Protein AF-A0AAW2M246-F1 (afdb_monomer_lite)

Foldseek 3Di:
DDDDPPDDDDDDDDPDPDDDPNVVVDDPVRVLVVPVVHDPDDDDQPVSVLVCVVVVSDAQAPAQEAEAEQVVVRPPPPCLVSVLVVLVRHDPNHYYYYYHPDDDPSNVVVVVSNHD

Organism: Sesamum radiatum (NCBI:txid300843)

Structure (mmCIF, N/CA/C/O backbone):
data_AF-A0AAW2M246-F1
#
_entry.id   AF-A0AAW2M246-F1
#
loop_
_atom_site.group_PDB
_atom_site.id
_atom_site.type_symbol
_atom_site.label_atom_id
_atom_site.label_alt_id
_atom_site.label_comp_id
_atom_site.label_asym_id
_atom_site.label_entity_id
_atom_site.label_seq_id
_atom_site.pdbx_PDB_ins_code
_atom_site.Cartn_x
_atom_site.Cartn_y
_atom_site.Cartn_z
_atom_site.occupancy
_atom_site.B_iso_or_equiv
_atom_site.auth_seq_id
_atom_site.auth_comp_id
_atom_site.auth_asym_id
_atom_site.auth_atom_id
_atom_site.pdbx_PDB_model_num
ATOM 1 N N . MET A 1 1 ? -19.810 -31.922 -0.585 1.00 32.28 1 MET A N 1
ATOM 2 C CA . MET A 1 1 ? -19.178 -31.867 -1.917 1.00 32.28 1 MET A CA 1
ATOM 3 C C . MET A 1 1 ? -19.811 -30.711 -2.677 1.00 32.28 1 MET A C 1
ATOM 5 O O . MET A 1 1 ? -20.956 -30.830 -3.073 1.00 32.28 1 MET A O 1
ATOM 9 N N . GLY A 1 2 ? -19.087 -29.587 -2.730 1.00 38.62 2 GLY A N 1
ATOM 10 C CA . GLY A 1 2 ? -19.216 -28.467 -3.673 1.00 38.62 2 GLY A CA 1
ATOM 11 C C . GLY A 1 2 ? -20.548 -27.730 -3.812 1.00 38.62 2 GLY A C 1
ATOM 12 O O . GLY A 1 2 ? -21.362 -28.144 -4.619 1.00 38.62 2 GLY A O 1
ATOM 13 N N . LEU A 1 3 ? -20.662 -26.563 -3.169 1.00 28.89 3 LEU A N 1
ATOM 14 C CA . LEU A 1 3 ? -21.234 -25.345 -3.763 1.00 28.89 3 LEU A CA 1
ATOM 15 C C . LEU A 1 3 ? -20.513 -24.147 -3.117 1.00 28.89 3 LEU A C 1
ATOM 17 O O . LEU A 1 3 ? -20.828 -23.754 -1.997 1.00 28.89 3 LEU A O 1
ATOM 21 N N . PHE A 1 4 ? -19.486 -23.619 -3.789 1.00 27.16 4 PHE A N 1
ATOM 22 C CA . PHE A 1 4 ? -18.894 -22.330 -3.430 1.00 27.16 4 PHE A CA 1
ATOM 23 C C . PHE A 1 4 ? -19.887 -21.242 -3.838 1.00 27.16 4 PHE A C 1
ATOM 25 O O . PHE A 1 4 ? -20.185 -21.076 -5.020 1.00 27.16 4 PHE A O 1
ATOM 32 N N . SER A 1 5 ? -20.431 -20.549 -2.840 1.00 25.09 5 SER A N 1
ATOM 33 C CA . SER A 1 5 ? -21.224 -19.340 -3.028 1.00 25.09 5 SER A CA 1
ATOM 34 C C . SER A 1 5 ? -20.327 -18.276 -3.655 1.00 25.09 5 SER A C 1
ATOM 36 O O . SER A 1 5 ? -19.340 -17.861 -3.047 1.00 25.09 5 SER A O 1
ATOM 38 N N . LEU A 1 6 ? -20.645 -17.864 -4.882 1.00 28.34 6 LEU A N 1
ATOM 39 C CA . LEU A 1 6 ? -20.097 -16.655 -5.478 1.00 28.34 6 LEU A CA 1
ATOM 40 C C . LEU A 1 6 ? -20.670 -15.487 -4.665 1.00 28.34 6 LEU A C 1
ATOM 42 O O . LEU A 1 6 ? -21.818 -15.089 -4.860 1.00 28.34 6 LEU A O 1
ATOM 46 N N . GLY A 1 7 ? -19.910 -15.018 -3.678 1.00 24.44 7 GLY A N 1
ATOM 47 C CA . GLY A 1 7 ? -20.279 -13.870 -2.862 1.00 24.44 7 GLY A CA 1
ATOM 48 C C . GLY A 1 7 ? -20.315 -12.617 -3.728 1.00 24.44 7 GLY A C 1
ATOM 49 O O . GLY A 1 7 ? -19.287 -11.992 -3.957 1.00 24.44 7 GLY A O 1
ATOM 50 N N . TYR A 1 8 ? -21.498 -12.263 -4.221 1.00 24.05 8 TYR A N 1
ATOM 51 C CA . TYR A 1 8 ? -21.801 -10.898 -4.629 1.00 24.05 8 TYR A CA 1
ATOM 52 C C . TYR A 1 8 ? -21.761 -10.031 -3.367 1.00 24.05 8 TYR A C 1
ATOM 54 O O . TYR A 1 8 ? -22.596 -10.197 -2.479 1.00 24.05 8 TYR A O 1
ATOM 62 N N . VAL A 1 9 ? -20.785 -9.129 -3.272 1.00 26.72 9 VAL A N 1
ATOM 63 C CA . VAL A 1 9 ? -20.829 -8.026 -2.308 1.00 26.72 9 VAL A CA 1
ATOM 64 C C . VAL A 1 9 ? -21.524 -6.864 -3.007 1.00 26.72 9 VAL A C 1
ATOM 66 O O . VAL A 1 9 ? -20.993 -6.266 -3.939 1.00 26.72 9 VAL A O 1
ATOM 69 N N . GLU A 1 10 ? -22.754 -6.598 -2.587 1.00 24.27 10 GLU A N 1
ATOM 70 C CA . GLU A 1 10 ? -23.509 -5.398 -2.926 1.00 24.27 10 GLU A CA 1
ATOM 71 C C . GLU A 1 10 ? -22.989 -4.252 -2.047 1.00 24.27 10 GLU A C 1
ATOM 73 O O . GLU A 1 10 ? -23.239 -4.230 -0.844 1.00 24.27 10 GLU A O 1
ATOM 78 N N . THR A 1 11 ? -22.223 -3.316 -2.611 1.00 28.77 11 THR A N 1
ATOM 79 C CA . THR A 1 11 ? -21.737 -2.137 -1.877 1.00 28.77 11 THR A CA 1
ATOM 80 C C . THR A 1 11 ? -22.630 -0.931 -2.149 1.00 28.77 11 THR A C 1
ATOM 82 O O . THR A 1 11 ? -22.586 -0.298 -3.205 1.00 28.77 11 THR A O 1
ATOM 85 N N . GLN A 1 12 ? -23.471 -0.610 -1.163 1.00 25.45 12 GLN A N 1
ATOM 86 C CA . GLN A 1 12 ? -24.141 0.682 -1.056 1.00 25.45 12 GLN A CA 1
ATOM 87 C C . GLN A 1 12 ? -23.116 1.764 -0.677 1.00 25.45 12 GLN A C 1
ATOM 89 O O . GLN A 1 12 ? -22.288 1.548 0.197 1.00 25.45 12 GLN A O 1
ATOM 94 N N . LYS A 1 13 ? -23.230 2.929 -1.336 1.00 26.06 13 LYS A N 1
ATOM 95 C CA . LYS A 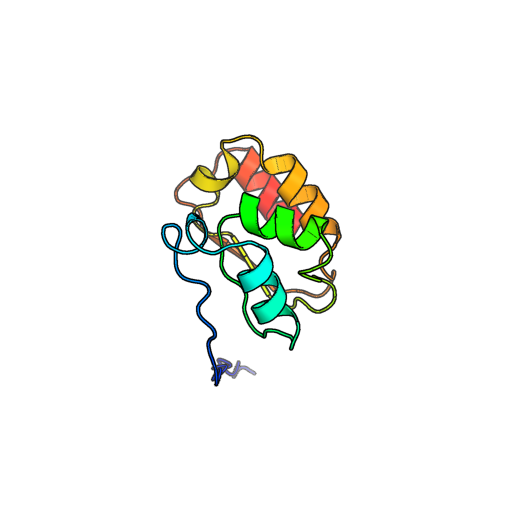1 13 ? -22.364 4.126 -1.265 1.00 26.06 13 LYS A CA 1
ATOM 96 C C . LYS A 1 13 ? -20.914 3.925 -1.724 1.00 26.06 13 LYS A C 1
ATOM 98 O O . LYS A 1 13 ? -19.971 3.830 -0.954 1.00 26.06 13 LYS A O 1
ATOM 103 N N . ILE A 1 14 ? -20.758 3.968 -3.044 1.00 34.06 14 ILE A N 1
ATOM 104 C CA . ILE A 1 14 ? -19.472 4.139 -3.718 1.00 34.06 14 ILE A CA 1
ATOM 105 C C . ILE A 1 14 ? -19.139 5.638 -3.723 1.00 34.06 14 ILE A C 1
ATOM 107 O O . ILE A 1 14 ? -19.624 6.372 -4.586 1.00 34.06 14 ILE A O 1
ATOM 111 N N . ASP A 1 15 ? -18.321 6.108 -2.781 1.00 32.25 15 ASP A N 1
ATOM 112 C CA . ASP A 1 15 ? -17.719 7.440 -2.887 1.00 32.25 15 ASP A CA 1
ATOM 113 C C . ASP A 1 15 ? -16.534 7.363 -3.867 1.00 32.25 15 ASP A C 1
ATOM 115 O O . ASP A 1 15 ? -15.402 7.029 -3.525 1.00 32.25 15 ASP A O 1
ATOM 119 N N . PHE A 1 16 ? -16.831 7.617 -5.146 1.00 36.75 16 PHE A N 1
ATOM 120 C CA . PHE A 1 16 ? -15.854 7.691 -6.233 1.00 36.75 16 PHE A CA 1
ATOM 121 C C . PHE A 1 16 ? -14.808 8.786 -5.956 1.00 36.75 16 PHE A C 1
ATOM 123 O O . PHE A 1 16 ? -15.044 9.964 -6.229 1.00 36.75 16 PHE A O 1
ATOM 130 N N . LEU A 1 17 ? -13.594 8.412 -5.549 1.00 33.53 17 LEU A N 1
ATOM 131 C CA . LEU A 1 17 ? -12.410 9.221 -5.852 1.00 33.53 17 LEU A CA 1
ATOM 132 C C . LEU A 1 17 ? -11.933 8.830 -7.258 1.00 33.53 17 LEU A C 1
ATOM 134 O O . LEU A 1 17 ? -11.131 7.932 -7.469 1.00 33.53 17 LEU A O 1
ATOM 138 N N . SER A 1 18 ? -12.584 9.483 -8.221 1.00 36.22 18 SER A N 1
ATOM 139 C CA . SER A 1 18 ? -12.495 9.323 -9.673 1.00 36.22 18 SER A CA 1
ATOM 140 C C . SER A 1 18 ? -11.083 9.087 -10.238 1.00 36.22 18 SER A C 1
ATOM 142 O O . SER A 1 18 ? -10.127 9.785 -9.888 1.00 36.22 18 SER A O 1
ATOM 144 N N . SER A 1 19 ? -11.054 8.159 -11.204 1.00 31.80 19 SER A N 1
ATOM 145 C CA . SER A 1 19 ? -10.052 7.898 -12.247 1.00 31.80 19 SER A CA 1
ATOM 146 C C . SER A 1 19 ? -9.067 9.042 -12.517 1.00 31.80 19 SER A C 1
ATOM 148 O O . SER A 1 19 ? -9.486 10.186 -12.727 1.00 31.80 19 SER A O 1
ATOM 150 N N . ASP A 1 20 ? -7.781 8.672 -12.530 1.00 45.25 20 ASP A N 1
ATOM 151 C CA . ASP A 1 20 ? -6.503 9.348 -12.842 1.00 45.25 20 ASP A CA 1
ATOM 152 C C . ASP A 1 20 ? -6.445 10.854 -13.169 1.00 45.25 20 ASP A C 1
ATOM 154 O O . ASP A 1 20 ? -5.506 11.534 -12.762 1.00 45.25 20 ASP A O 1
ATOM 158 N N . LEU A 1 21 ? -7.433 11.433 -13.847 1.00 36.25 21 LEU A N 1
ATOM 159 C CA . LEU A 1 21 ? -7.489 12.857 -14.195 1.00 36.25 21 LEU A CA 1
ATOM 160 C C . LEU A 1 21 ? -8.167 13.747 -13.143 1.00 36.25 21 LEU A C 1
ATOM 162 O O . LEU A 1 21 ? -7.947 14.961 -13.134 1.00 36.25 21 LEU A O 1
ATOM 166 N N . THR A 1 22 ? -8.987 13.186 -12.248 1.00 43.97 22 THR A N 1
ATOM 167 C CA . THR A 1 22 ? -9.742 13.993 -11.266 1.00 43.97 22 THR A CA 1
ATOM 168 C C . THR A 1 22 ? -9.021 14.085 -9.921 1.00 43.97 22 THR A C 1
ATOM 170 O O . THR A 1 22 ? -8.985 15.163 -9.332 1.00 43.97 22 THR A O 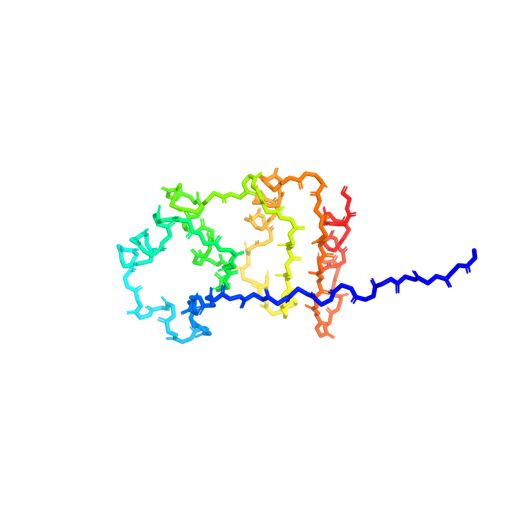1
ATOM 173 N N . ALA A 1 23 ? -8.361 13.012 -9.468 1.00 51.03 23 ALA A N 1
ATOM 174 C CA . ALA A 1 23 ? -7.601 13.002 -8.214 1.00 51.03 23 ALA A CA 1
ATOM 175 C C . ALA A 1 23 ? -6.463 14.047 -8.181 1.00 51.03 23 ALA A C 1
ATOM 177 O O . ALA A 1 23 ? -6.240 14.660 -7.138 1.00 51.03 23 ALA A O 1
ATOM 178 N N . PHE A 1 24 ? -5.812 14.333 -9.319 1.00 51.72 24 PHE A N 1
ATOM 179 C CA . PHE A 1 24 ? -4.809 15.407 -9.438 1.00 51.72 24 PHE A CA 1
ATOM 180 C C . PHE A 1 24 ? -5.394 16.826 -9.312 1.00 51.72 24 PHE A C 1
ATOM 182 O O . PHE A 1 24 ? -4.664 17.766 -9.005 1.00 51.72 24 PHE A O 1
ATOM 189 N N . ARG A 1 25 ? -6.701 17.008 -9.548 1.00 62.88 25 ARG A N 1
ATOM 190 C CA . ARG A 1 25 ? -7.384 18.315 -9.479 1.00 62.88 25 ARG A CA 1
ATOM 191 C C . ARG A 1 25 ? -8.081 18.569 -8.142 1.00 62.88 25 ARG A C 1
ATOM 193 O O . ARG A 1 25 ? -8.554 19.681 -7.914 1.00 62.88 25 ARG A O 1
ATOM 200 N N . ILE A 1 26 ? -8.158 17.563 -7.274 1.00 77.56 26 ILE A N 1
ATOM 201 C CA . ILE A 1 26 ? -8.775 17.664 -5.951 1.00 77.56 26 ILE A CA 1
ATOM 202 C C . ILE A 1 26 ? -7.678 17.933 -4.914 1.00 77.56 26 ILE A C 1
ATOM 204 O O . ILE A 1 26 ? -6.660 17.244 -4.871 1.00 77.56 26 ILE A O 1
ATOM 208 N N . SER A 1 27 ? -7.886 18.931 -4.052 1.00 83.06 27 SER A N 1
ATOM 209 C CA . SER A 1 27 ? -6.920 19.276 -3.002 1.00 83.06 27 SER A CA 1
ATOM 210 C C . SER A 1 27 ? -6.725 18.134 -1.990 1.00 83.06 27 SER A C 1
ATOM 212 O O . SER A 1 27 ? -7.641 17.340 -1.768 1.00 83.06 27 SER A O 1
ATOM 214 N N . TYR A 1 28 ? -5.554 18.062 -1.337 1.00 82.44 28 TYR A N 1
ATOM 215 C CA . TYR A 1 28 ? -5.335 17.125 -0.217 1.00 82.44 28 TYR A CA 1
ATOM 216 C C . TYR A 1 28 ? -6.392 17.310 0.873 1.00 82.44 28 TYR A C 1
ATOM 218 O O . TYR A 1 28 ? -7.052 16.341 1.218 1.00 82.44 28 TYR A O 1
ATOM 226 N N . ALA A 1 29 ? -6.667 18.546 1.295 1.00 84.81 29 ALA A N 1
ATOM 227 C CA . ALA A 1 29 ? -7.658 18.832 2.334 1.00 84.81 29 ALA A CA 1
ATOM 228 C C . ALA A 1 29 ? -9.060 18.274 2.016 1.00 84.81 29 ALA A C 1
ATOM 230 O O . ALA A 1 29 ? -9.757 17.773 2.899 1.00 84.81 29 ALA A O 1
ATOM 231 N N . THR A 1 30 ? -9.477 18.325 0.747 1.00 84.69 30 THR A N 1
ATOM 232 C CA . THR A 1 30 ? -10.761 17.755 0.312 1.00 84.69 30 THR A CA 1
ATOM 233 C C . THR A 1 30 ? -10.758 16.230 0.410 1.00 84.69 30 THR A C 1
ATOM 235 O O . THR A 1 30 ? -11.740 15.653 0.865 1.00 84.69 30 THR A O 1
ATOM 238 N N . GLN A 1 31 ? -9.661 15.579 0.017 1.00 81.50 31 GLN A N 1
ATOM 239 C CA . GLN A 1 31 ? -9.536 14.121 0.109 1.00 81.50 31 GLN A CA 1
ATOM 240 C C . GLN A 1 31 ? -9.463 13.658 1.566 1.00 81.50 31 GLN A C 1
ATOM 242 O O . GLN A 1 31 ? -10.150 12.718 1.938 1.00 81.50 31 GLN A O 1
ATOM 247 N N . GLU A 1 32 ? -8.711 14.356 2.415 1.00 84.75 32 GLU A N 1
ATOM 248 C CA . GLU A 1 32 ? -8.633 14.072 3.853 1.00 84.75 32 GLU A CA 1
ATOM 249 C C . GLU A 1 32 ? -9.997 14.187 4.533 1.00 84.75 32 GLU A C 1
ATOM 251 O O . GLU A 1 32 ? -10.386 13.313 5.304 1.00 84.75 32 GLU A O 1
ATOM 256 N N . SER A 1 33 ? -10.760 15.228 4.191 1.00 83.94 33 SER A N 1
ATOM 257 C CA . SER A 1 33 ? -12.121 15.411 4.704 1.00 83.94 33 SER A CA 1
ATOM 258 C C . SER A 1 33 ? -13.059 14.282 4.264 1.00 83.94 33 SER A C 1
ATOM 260 O O . SER A 1 33 ? -13.909 13.864 5.045 1.00 83.94 33 SER A O 1
ATOM 262 N N . ALA A 1 34 ? -12.891 13.769 3.040 1.00 82.25 34 ALA A N 1
ATOM 263 C CA . ALA A 1 34 ? -13.665 12.641 2.522 1.00 82.25 34 ALA A CA 1
ATOM 264 C C . ALA A 1 34 ? -13.274 11.298 3.166 1.00 82.25 34 ALA A C 1
ATOM 266 O O . ALA A 1 34 ? -14.126 10.434 3.324 1.00 82.25 34 ALA A O 1
ATOM 267 N N . LEU A 1 35 ? -12.011 11.136 3.577 1.00 82.19 35 LEU A N 1
ATOM 268 C CA . LEU A 1 35 ? -11.526 9.941 4.279 1.00 82.19 35 LEU A CA 1
ATOM 269 C C . LEU A 1 35 ? -11.861 9.945 5.778 1.00 82.19 35 LEU A C 1
ATOM 271 O O . LEU A 1 35 ? -11.967 8.882 6.385 1.00 82.19 35 LEU A O 1
ATOM 275 N N . SER A 1 36 ? -12.042 11.124 6.385 1.00 81.75 36 SER A N 1
ATOM 276 C CA . SER A 1 36 ? -12.309 11.279 7.821 1.00 81.75 36 SER A CA 1
ATOM 277 C C . SER A 1 36 ? -13.482 10.457 8.382 1.00 81.75 36 SER A C 1
ATOM 279 O O . SER A 1 36 ? -13.329 9.973 9.505 1.00 81.75 36 SER A O 1
ATOM 281 N N . PRO A 1 37 ? -14.645 10.311 7.712 1.00 84.69 37 PRO A N 1
ATOM 282 C CA . PRO A 1 37 ? -15.729 9.466 8.220 1.00 84.69 37 PRO A CA 1
ATOM 283 C C . PRO A 1 37 ? -15.450 7.957 8.102 1.00 84.69 37 PRO A C 1
ATOM 285 O O . PRO A 1 37 ? -16.223 7.169 8.642 1.00 84.69 37 PRO A O 1
ATOM 288 N N . GLY A 1 38 ? -14.361 7.556 7.440 1.00 78.50 38 GLY A N 1
ATOM 289 C CA . GLY A 1 38 ? -14.125 6.182 7.009 1.00 78.50 38 GLY A CA 1
ATOM 290 C C . GLY A 1 38 ? -14.693 5.934 5.612 1.00 78.50 38 GLY A C 1
ATOM 291 O O . GLY A 1 38 ? -15.670 6.560 5.203 1.00 78.50 38 GLY A O 1
ATOM 292 N N . VAL A 1 39 ? -14.044 5.040 4.870 1.00 81.44 39 VAL A N 1
ATOM 293 C CA . VAL A 1 39 ? -14.415 4.672 3.500 1.00 81.44 39 VAL A CA 1
ATOM 294 C C . VAL A 1 39 ? -14.255 3.170 3.314 1.00 81.44 39 VAL A C 1
ATOM 296 O O . VAL A 1 39 ? -13.299 2.586 3.820 1.00 81.44 39 VAL A O 1
ATOM 299 N N . ASP A 1 40 ? -15.168 2.561 2.562 1.00 81.56 40 ASP A N 1
ATOM 300 C CA . ASP A 1 40 ? -15.125 1.124 2.273 1.00 81.56 40 ASP A CA 1
ATOM 301 C C . ASP A 1 40 ? -14.170 0.791 1.119 1.00 81.56 40 ASP A C 1
ATOM 303 O O . ASP A 1 40 ? -13.566 -0.280 1.080 1.00 81.56 40 ASP A O 1
ATOM 307 N N . VAL A 1 41 ? -14.030 1.710 0.158 1.00 83.88 41 VAL A N 1
ATOM 308 C CA . VAL A 1 41 ? -13.226 1.513 -1.052 1.00 83.88 41 VAL A CA 1
ATOM 309 C C . VAL A 1 41 ? -12.429 2.773 -1.358 1.00 83.88 41 VAL A C 1
ATOM 311 O O . VAL A 1 41 ? -12.971 3.876 -1.390 1.00 83.88 41 VAL A O 1
ATOM 314 N N . VAL A 1 42 ? -11.140 2.596 -1.644 1.00 83.25 42 VAL A N 1
ATOM 315 C CA . VAL A 1 42 ? -10.258 3.659 -2.132 1.00 83.25 42 VAL A CA 1
ATOM 316 C C . VAL A 1 42 ? -9.651 3.228 -3.456 1.00 83.25 42 VAL A C 1
ATOM 318 O O . VAL A 1 42 ? -9.067 2.153 -3.559 1.00 83.25 42 VAL A O 1
ATOM 321 N N . VAL A 1 43 ? -9.767 4.095 -4.459 1.00 83.69 43 VAL A N 1
ATOM 322 C CA . VAL A 1 43 ? -9.134 3.936 -5.770 1.00 83.69 43 VAL A CA 1
ATOM 323 C C . VAL A 1 43 ? -8.314 5.189 -6.044 1.00 83.69 43 VAL A C 1
ATOM 325 O O . VAL A 1 43 ? -8.764 6.303 -5.779 1.00 83.69 43 VAL A O 1
ATOM 328 N N . GLY A 1 44 ? -7.101 5.024 -6.558 1.00 79.31 44 GLY A N 1
ATOM 329 C CA . GLY A 1 44 ? -6.272 6.157 -6.943 1.00 79.31 44 GLY A CA 1
ATOM 330 C C . GLY A 1 44 ? -4.888 5.748 -7.419 1.00 79.31 44 GLY A C 1
ATOM 331 O O . GLY A 1 44 ? -4.439 4.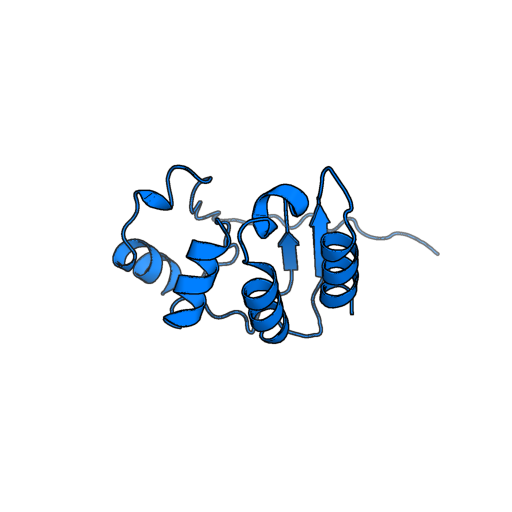628 -7.185 1.00 79.31 44 GLY A O 1
ATOM 332 N N . ALA A 1 45 ? -4.204 6.691 -8.065 1.00 75.81 45 ALA A N 1
ATOM 333 C CA . ALA A 1 45 ? -2.830 6.509 -8.507 1.00 75.81 45 ALA A CA 1
ATOM 334 C C . ALA A 1 45 ? -1.888 6.281 -7.304 1.00 75.81 45 ALA A C 1
ATOM 336 O O . ALA A 1 45 ? -2.034 6.966 -6.281 1.00 75.81 45 ALA A O 1
ATOM 337 N N . PRO A 1 46 ? -0.881 5.395 -7.415 1.00 75.00 46 PRO A N 1
ATOM 338 C CA . PRO A 1 46 ? -0.060 4.982 -6.279 1.00 75.00 46 PRO A CA 1
ATOM 339 C C . PRO A 1 46 ? 0.579 6.145 -5.535 1.00 75.00 46 PRO A C 1
ATOM 341 O O . PRO A 1 46 ? 0.457 6.207 -4.319 1.00 75.00 46 PRO A O 1
ATOM 344 N N . GLY A 1 47 ? 1.196 7.101 -6.243 1.00 78.25 47 GLY A N 1
ATOM 345 C CA . GLY A 1 47 ? 1.855 8.246 -5.604 1.00 78.25 47 GLY A CA 1
ATOM 346 C C . GLY A 1 47 ? 0.913 9.025 -4.684 1.00 78.25 47 GLY A C 1
ATOM 347 O O . GLY A 1 47 ? 1.268 9.361 -3.559 1.00 78.25 47 GLY A O 1
ATOM 348 N N . ARG A 1 48 ? -0.343 9.210 -5.107 1.00 79.12 48 ARG A N 1
ATOM 349 C CA . ARG A 1 48 ? -1.343 9.924 -4.314 1.00 79.12 48 ARG A CA 1
ATOM 350 C C . ARG A 1 48 ? -1.800 9.129 -3.095 1.00 79.12 48 ARG A C 1
ATOM 352 O O . ARG A 1 48 ? -1.969 9.694 -2.017 1.00 79.12 48 ARG A O 1
ATOM 359 N N . ILE A 1 49 ? -1.997 7.826 -3.265 1.00 80.94 49 ILE A N 1
ATOM 360 C CA . ILE A 1 49 ? -2.342 6.916 -2.170 1.00 80.94 49 ILE A CA 1
ATOM 361 C C . ILE A 1 49 ? -1.202 6.863 -1.146 1.00 80.94 49 ILE A C 1
ATOM 363 O O . ILE A 1 49 ? -1.447 6.971 0.053 1.00 80.94 49 ILE A O 1
ATOM 367 N N . ILE A 1 50 ? 0.048 6.777 -1.608 1.00 80.50 50 ILE A N 1
ATOM 368 C CA . ILE A 1 50 ? 1.252 6.786 -0.771 1.00 80.50 50 ILE A CA 1
ATOM 369 C C . ILE A 1 50 ? 1.321 8.063 0.069 1.00 80.50 50 ILE A C 1
ATOM 371 O O . ILE A 1 50 ? 1.560 7.967 1.276 1.00 80.50 50 ILE A O 1
ATOM 375 N N . ASP A 1 51 ? 1.057 9.229 -0.525 1.00 83.69 51 ASP A N 1
ATOM 376 C CA . ASP A 1 51 ? 1.027 10.502 0.199 1.00 83.69 51 ASP A CA 1
ATOM 377 C C . ASP A 1 51 ? -0.031 10.517 1.306 1.00 83.69 51 ASP A C 1
ATOM 379 O O . ASP A 1 51 ? 0.270 10.903 2.434 1.00 83.69 51 ASP A O 1
ATOM 383 N N . LEU A 1 52 ? -1.248 10.044 1.017 1.00 83.94 52 LEU A N 1
ATOM 384 C CA . LEU A 1 52 ? -2.339 9.979 1.998 1.00 83.94 52 LEU A CA 1
ATOM 385 C C . LEU A 1 52 ? -2.041 8.992 3.137 1.00 83.94 52 LEU A C 1
ATOM 387 O O . LEU A 1 52 ? -2.453 9.205 4.279 1.00 83.94 52 LEU A O 1
ATOM 391 N N . ILE A 1 53 ? -1.301 7.916 2.855 1.00 83.31 53 ILE A N 1
ATOM 392 C CA . ILE A 1 53 ? -0.813 7.002 3.895 1.00 83.31 53 ILE A CA 1
ATOM 393 C C . ILE A 1 53 ? 0.297 7.674 4.716 1.00 83.31 53 ILE A C 1
ATOM 395 O O . ILE A 1 53 ? 0.364 7.495 5.931 1.00 83.31 53 ILE A O 1
ATOM 399 N N . ASN A 1 54 ? 1.194 8.431 4.075 1.00 85.69 54 ASN A N 1
ATOM 400 C CA . ASN A 1 54 ? 2.278 9.157 4.747 1.00 85.69 54 ASN A CA 1
ATOM 401 C C . ASN A 1 54 ? 1.752 10.261 5.674 1.00 85.69 54 ASN A C 1
ATOM 403 O O . ASN A 1 54 ? 2.282 10.427 6.771 1.00 85.69 54 ASN A O 1
ATOM 407 N N . SER A 1 55 ? 0.685 10.962 5.285 1.00 87.00 55 SER A N 1
ATOM 408 C CA . SER A 1 55 ? 0.015 11.965 6.122 1.00 87.00 55 SER A CA 1
ATOM 409 C C . SER A 1 55 ? -0.843 11.357 7.240 1.00 87.00 55 SER A C 1
ATOM 411 O O . SER A 1 55 ? -1.405 12.091 8.046 1.00 87.00 55 SER A O 1
ATOM 413 N N . SER A 1 56 ? -0.936 10.021 7.325 1.00 85.56 56 SER A N 1
ATOM 414 C CA . SER A 1 56 ? -1.830 9.282 8.237 1.00 85.56 56 SER A CA 1
ATOM 415 C C . SER A 1 56 ? -3.329 9.533 8.014 1.00 85.56 56 SER A C 1
ATOM 417 O O . SER A 1 56 ? -4.147 9.141 8.850 1.00 85.56 56 SER A O 1
ATOM 419 N N . SER A 1 57 ? -3.690 10.142 6.882 1.00 84.31 57 SER A N 1
ATOM 420 C CA . SER A 1 57 ? -5.075 10.418 6.482 1.00 84.31 57 SER A CA 1
ATOM 421 C C . SER A 1 57 ? -5.769 9.160 5.953 1.00 84.31 57 SER A C 1
ATOM 423 O O . SER A 1 57 ? -6.977 9.010 6.113 1.00 84.31 57 SER A O 1
ATOM 425 N N . LEU A 1 58 ? -5.000 8.230 5.374 1.00 83.56 58 LEU A N 1
ATOM 426 C CA . LEU A 1 58 ? -5.446 6.895 4.986 1.00 83.56 58 LEU A CA 1
ATOM 427 C C . LEU A 1 58 ? -4.749 5.833 5.843 1.00 83.56 58 LEU A C 1
ATOM 429 O O . LEU A 1 58 ? -3.521 5.727 5.856 1.00 83.56 58 LEU A O 1
ATOM 433 N N . LYS A 1 59 ? -5.538 5.018 6.545 1.00 83.25 59 LYS A N 1
ATOM 434 C CA . LYS A 1 59 ? -5.049 3.907 7.369 1.00 83.25 59 LYS A CA 1
ATOM 435 C C . LYS A 1 59 ? -5.362 2.587 6.678 1.00 83.25 59 LYS A C 1
ATOM 437 O O . LYS A 1 59 ? -6.475 2.384 6.217 1.00 83.25 59 LYS A O 1
ATOM 442 N N . LEU A 1 60 ? -4.379 1.691 6.638 1.00 84.00 60 LEU A N 1
ATOM 443 C CA . LEU A 1 60 ? -4.474 0.419 5.916 1.00 84.00 60 LEU A CA 1
ATOM 444 C C . LEU A 1 60 ? -4.784 -0.792 6.811 1.00 84.00 60 LEU A C 1
ATOM 446 O O . LEU A 1 60 ? -4.924 -1.898 6.305 1.00 84.00 60 LEU A O 1
ATOM 450 N N . GLY A 1 61 ? -4.890 -0.601 8.130 1.00 83.38 61 GLY A N 1
ATOM 451 C CA . GLY A 1 61 ? -4.939 -1.695 9.111 1.00 83.38 61 GLY A CA 1
ATOM 452 C C . GLY A 1 61 ? -6.175 -2.599 9.054 1.00 83.38 61 GLY A C 1
ATOM 453 O O . GLY A 1 61 ? -6.178 -3.637 9.703 1.00 83.38 61 GLY A O 1
ATOM 454 N N . GLU A 1 62 ? -7.198 -2.229 8.286 1.00 83.69 62 GLU A N 1
ATOM 455 C CA . GLU A 1 62 ? -8.438 -3.004 8.118 1.00 83.69 62 GLU A CA 1
ATOM 456 C C . GLU A 1 62 ? -8.659 -3.442 6.659 1.00 83.69 62 GLU A C 1
ATOM 458 O O . GLU A 1 62 ? -9.723 -3.939 6.300 1.00 83.69 62 GLU A O 1
ATOM 463 N N . VAL A 1 63 ? -7.657 -3.264 5.792 1.00 86.12 63 VAL A N 1
ATOM 464 C CA . VAL A 1 63 ? -7.780 -3.600 4.371 1.00 86.12 63 VAL A CA 1
ATOM 465 C C . VAL A 1 63 ? -7.820 -5.113 4.184 1.00 86.12 63 VAL A C 1
ATOM 467 O O . VAL A 1 63 ? -6.852 -5.812 4.474 1.00 86.12 63 VAL A O 1
ATOM 470 N N . GLN A 1 64 ? -8.927 -5.600 3.626 1.00 87.56 64 GLN A N 1
ATOM 471 C CA . GLN A 1 64 ? -9.122 -7.014 3.294 1.00 87.56 64 GLN A CA 1
ATOM 472 C C . GLN A 1 64 ? -8.801 -7.345 1.834 1.00 87.56 64 GLN A C 1
ATOM 474 O O . GLN A 1 64 ? -8.547 -8.504 1.516 1.00 87.56 64 GLN A O 1
ATOM 479 N N . TYR A 1 65 ? -8.799 -6.344 0.950 1.00 88.75 65 TYR A N 1
ATOM 480 C CA . TYR A 1 65 ? -8.587 -6.527 -0.483 1.00 88.75 65 TYR A CA 1
ATOM 481 C C . TYR A 1 65 ? -7.587 -5.508 -1.018 1.00 88.75 65 TYR A C 1
ATOM 483 O O . TYR A 1 65 ? -7.757 -4.304 -0.830 1.00 88.75 65 TYR A O 1
ATOM 491 N N . LEU A 1 66 ? -6.564 -5.994 -1.718 1.00 87.31 66 LEU A N 1
ATOM 492 C CA . LEU A 1 66 ? -5.614 -5.172 -2.461 1.00 87.31 66 LEU A CA 1
ATOM 493 C C . LEU A 1 66 ? -5.715 -5.521 -3.943 1.00 87.31 66 LEU A C 1
ATOM 495 O O . LEU A 1 66 ? -5.567 -6.683 -4.312 1.00 87.31 66 LEU A O 1
ATOM 499 N N . VAL A 1 67 ? -5.908 -4.515 -4.793 1.00 87.88 67 VAL A N 1
ATOM 500 C CA . VAL A 1 67 ? -5.883 -4.680 -6.248 1.00 87.88 67 VAL A CA 1
ATOM 501 C C . VAL A 1 67 ? -4.834 -3.746 -6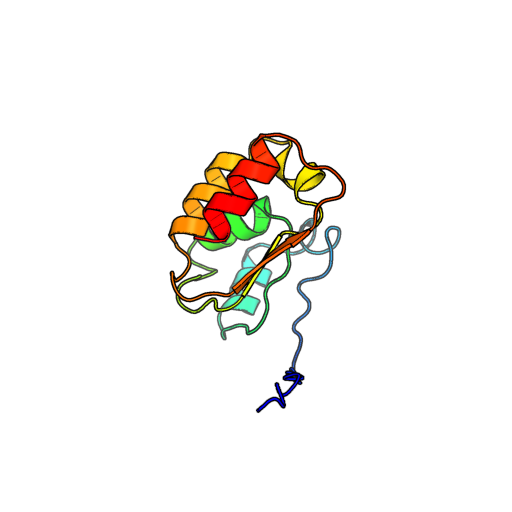.832 1.00 87.88 67 VAL A C 1
ATOM 503 O O . VAL A 1 67 ? -4.882 -2.540 -6.604 1.00 87.88 67 VAL A O 1
ATOM 506 N N . LEU A 1 68 ? -3.887 -4.312 -7.577 1.00 85.19 68 LEU A N 1
ATOM 507 C CA . LEU A 1 68 ? -2.910 -3.569 -8.366 1.00 85.19 68 LEU A CA 1
ATOM 508 C C . LEU A 1 68 ? -3.245 -3.764 -9.841 1.00 85.19 68 LEU A C 1
ATOM 510 O O . LEU A 1 68 ? -3.107 -4.874 -10.347 1.00 85.19 68 LEU A O 1
ATOM 514 N N . ASP A 1 69 ? -3.708 -2.709 -10.504 1.00 84.00 69 ASP A N 1
ATOM 515 C CA . ASP A 1 69 ? -3.995 -2.716 -11.941 1.00 84.00 69 ASP A CA 1
ATOM 516 C C . ASP A 1 69 ? -2.865 -2.047 -12.731 1.00 84.00 69 ASP A C 1
ATOM 518 O O . ASP A 1 69 ? -2.108 -1.252 -12.171 1.00 84.00 69 ASP A O 1
ATOM 522 N N . GLU A 1 70 ? -2.732 -2.417 -14.006 1.00 82.31 70 GLU A N 1
ATOM 523 C CA . GLU A 1 70 ? -1.672 -1.970 -14.923 1.00 82.31 70 GLU A CA 1
ATOM 524 C C . GLU A 1 70 ? -0.266 -2.006 -14.304 1.00 82.31 70 GLU A C 1
ATOM 526 O O . GLU A 1 70 ? 0.553 -1.106 -14.519 1.00 82.31 70 GLU A O 1
ATOM 531 N N . ALA A 1 71 ? 0.020 -3.049 -13.512 1.00 75.38 71 ALA A N 1
ATOM 532 C CA . ALA A 1 71 ? 1.173 -3.051 -12.622 1.00 75.38 71 ALA A CA 1
ATOM 533 C C . ALA A 1 71 ? 2.464 -2.693 -13.361 1.00 75.38 71 ALA A C 1
ATOM 535 O O . ALA A 1 71 ? 3.209 -1.866 -12.844 1.00 75.38 71 ALA A O 1
ATOM 536 N N . ASP A 1 72 ? 2.669 -3.229 -14.572 1.00 73.19 72 ASP A N 1
ATOM 537 C CA . ASP A 1 72 ? 3.810 -2.990 -15.459 1.00 73.19 72 ASP A CA 1
ATOM 538 C C . ASP A 1 72 ? 4.019 -1.542 -15.921 1.00 73.19 72 ASP A C 1
ATOM 540 O O . ASP A 1 72 ? 5.166 -1.146 -16.142 1.00 73.19 72 ASP A O 1
ATOM 544 N N . GLN A 1 73 ? 2.959 -0.746 -16.042 1.00 70.00 73 GLN A N 1
ATOM 545 C CA . GLN A 1 73 ? 3.060 0.680 -16.369 1.00 70.00 73 GLN A CA 1
ATOM 546 C C . GLN A 1 73 ? 3.237 1.532 -15.113 1.00 70.00 73 GLN A C 1
ATOM 548 O O . GLN A 1 73 ? 4.015 2.488 -15.087 1.00 70.00 73 GLN A O 1
ATOM 553 N N . THR A 1 74 ? 2.538 1.155 -14.050 1.00 60.34 74 THR A N 1
ATOM 554 C CA . THR A 1 74 ? 2.358 1.976 -12.856 1.00 60.34 74 THR A CA 1
ATOM 555 C C . THR A 1 74 ? 3.590 2.004 -11.941 1.00 60.34 74 THR A C 1
ATOM 557 O O . THR A 1 74 ? 3.830 2.994 -11.251 1.00 60.34 74 THR A O 1
ATOM 560 N N . VAL A 1 75 ? 4.433 0.966 -11.965 1.00 56.47 75 VAL A N 1
ATOM 561 C CA . VAL A 1 75 ? 5.635 0.859 -11.105 1.00 56.47 75 VAL A CA 1
ATOM 562 C C . VAL A 1 75 ? 6.942 1.128 -11.880 1.00 56.47 75 VAL A C 1
ATOM 564 O O . VAL A 1 75 ? 8.036 1.088 -11.321 1.00 56.47 75 VAL A O 1
ATOM 567 N N . ALA A 1 76 ? 6.861 1.515 -13.157 1.00 52.66 76 ALA A N 1
ATOM 568 C CA . ALA A 1 76 ? 8.029 1.828 -13.988 1.00 52.66 76 ALA A CA 1
ATOM 569 C C . ALA A 1 76 ? 8.808 3.098 -13.557 1.00 52.66 76 ALA A C 1
ATOM 571 O O . ALA A 1 76 ? 9.911 3.336 -14.046 1.00 52.66 76 ALA A O 1
ATOM 572 N N . VAL A 1 77 ? 8.268 3.910 -12.635 1.00 51.06 77 VAL A N 1
ATOM 573 C CA . VAL A 1 77 ? 8.788 5.252 -12.277 1.00 51.06 77 VAL A CA 1
ATOM 574 C C . VAL A 1 77 ? 9.470 5.296 -10.892 1.00 51.06 77 VAL A C 1
ATOM 576 O O . VAL A 1 77 ? 9.662 6.360 -10.319 1.00 51.06 77 VAL A O 1
ATOM 579 N N . GLY A 1 78 ? 9.887 4.152 -10.337 1.00 59.91 78 GLY A N 1
ATOM 580 C CA . GLY A 1 78 ? 10.594 4.107 -9.043 1.00 59.91 78 GLY A CA 1
ATOM 581 C C . GLY A 1 78 ? 9.692 3.912 -7.820 1.00 59.91 78 GLY A C 1
ATOM 582 O O . GLY A 1 78 ? 10.146 4.081 -6.695 1.00 59.91 78 GLY A O 1
ATOM 583 N N . PHE A 1 79 ? 8.441 3.498 -8.034 1.00 63.81 79 PHE A N 1
ATOM 584 C CA . PHE A 1 79 ? 7.472 3.211 -6.971 1.00 63.81 79 PHE A CA 1
ATOM 585 C C . PHE A 1 79 ? 7.605 1.803 -6.358 1.00 63.81 79 PHE A C 1
ATOM 587 O O . PHE A 1 79 ? 6.834 1.473 -5.463 1.00 63.81 79 PHE A O 1
ATOM 594 N N . GLU A 1 80 ? 8.545 0.960 -6.814 1.00 68.00 80 GLU A N 1
ATOM 595 C CA . GLU A 1 80 ? 8.694 -0.424 -6.313 1.00 68.00 80 GLU A CA 1
ATOM 596 C C . GLU A 1 80 ? 8.905 -0.447 -4.794 1.00 68.00 80 GLU A C 1
ATOM 598 O O . GLU A 1 80 ? 8.203 -1.163 -4.081 1.00 68.00 80 GLU A O 1
ATOM 603 N N . GLU A 1 81 ? 9.832 0.377 -4.301 1.00 71.12 81 GLU A N 1
ATOM 604 C CA . GLU A 1 81 ? 10.178 0.413 -2.880 1.00 71.12 81 GLU A CA 1
ATOM 605 C C . GLU A 1 81 ? 9.028 0.972 -2.035 1.00 71.12 81 GLU A C 1
ATOM 607 O O . GLU A 1 81 ? 8.706 0.427 -0.982 1.00 71.12 81 GLU A O 1
ATOM 612 N N . ASP A 1 82 ? 8.345 2.010 -2.524 1.00 72.06 82 ASP A N 1
ATOM 613 C CA . ASP A 1 82 ? 7.204 2.586 -1.815 1.00 72.06 82 ASP A CA 1
ATOM 614 C C . ASP A 1 82 ? 6.040 1.598 -1.734 1.00 72.06 82 ASP A C 1
ATOM 616 O O . ASP A 1 82 ? 5.474 1.403 -0.658 1.00 72.06 82 ASP A O 1
ATOM 620 N N . VAL A 1 83 ? 5.696 0.934 -2.844 1.00 72.88 83 VAL A N 1
ATOM 621 C CA . VAL A 1 83 ? 4.648 -0.096 -2.858 1.00 72.88 83 VAL A CA 1
ATOM 622 C C . VAL A 1 83 ? 5.006 -1.200 -1.872 1.00 72.88 83 VAL A C 1
ATOM 624 O O . VAL A 1 83 ? 4.164 -1.572 -1.059 1.00 72.88 83 VAL A O 1
ATOM 627 N N . LYS A 1 84 ? 6.258 -1.661 -1.867 1.00 73.50 84 LYS A N 1
ATOM 628 C CA . LYS A 1 84 ? 6.727 -2.689 -0.939 1.00 73.50 84 LYS A CA 1
ATOM 629 C C . LYS A 1 84 ? 6.575 -2.271 0.527 1.00 73.50 84 LYS A C 1
ATOM 631 O O . LYS A 1 84 ? 5.915 -2.967 1.296 1.00 73.50 84 LYS A O 1
ATOM 636 N N . VAL A 1 85 ? 7.087 -1.096 0.897 1.00 68.62 85 VAL A N 1
ATOM 637 C CA . VAL A 1 85 ? 6.987 -0.553 2.265 1.00 68.62 85 VAL A CA 1
ATOM 638 C C . VAL A 1 85 ? 5.531 -0.368 2.698 1.00 68.62 85 VAL A C 1
ATOM 640 O O . VAL A 1 85 ? 5.209 -0.474 3.882 1.00 68.62 85 VAL A O 1
ATOM 643 N N . LYS A 1 86 ? 4.619 -0.057 1.770 1.00 72.62 86 LYS A N 1
ATOM 644 C CA . LYS A 1 86 ? 3.190 0.070 2.090 1.00 72.62 86 LYS A CA 1
ATOM 645 C C . LYS A 1 86 ? 2.478 -1.271 2.176 1.00 72.62 86 LYS A C 1
ATOM 647 O O . LYS A 1 86 ? 1.616 -1.406 3.041 1.00 72.62 86 LYS A O 1
ATOM 652 N N . VAL A 1 87 ? 2.846 -2.248 1.350 1.00 74.38 87 VAL A N 1
ATOM 653 C CA . VAL A 1 87 ? 2.313 -3.614 1.432 1.00 74.38 87 VAL A CA 1
ATOM 654 C C . VAL A 1 87 ? 2.633 -4.234 2.790 1.00 74.38 87 VAL A C 1
ATOM 656 O O . VAL A 1 87 ? 1.764 -4.864 3.378 1.00 74.38 87 VAL A O 1
ATOM 659 N N . GLU A 1 88 ? 3.810 -3.962 3.357 1.00 78.62 88 GLU A N 1
ATOM 660 C CA . GLU A 1 88 ? 4.166 -4.398 4.718 1.00 78.62 88 GLU A CA 1
ATOM 661 C C . GLU A 1 88 ? 3.268 -3.805 5.820 1.00 78.62 88 GLU A C 1
ATOM 663 O O . GLU A 1 88 ? 3.186 -4.352 6.917 1.00 78.62 88 GLU A O 1
ATOM 668 N N . LYS A 1 89 ? 2.582 -2.686 5.552 1.00 79.44 89 LYS A N 1
ATOM 669 C CA . LYS A 1 89 ? 1.618 -2.081 6.488 1.00 79.44 89 LYS A CA 1
ATOM 670 C C . LYS A 1 89 ? 0.210 -2.655 6.350 1.00 79.44 89 LYS A C 1
ATOM 672 O O . LYS A 1 89 ? -0.655 -2.293 7.151 1.00 79.44 89 LYS A O 1
ATOM 677 N N . LEU A 1 90 ? -0.042 -3.476 5.331 1.00 83.50 90 LEU A N 1
ATOM 678 C CA . LEU A 1 90 ? -1.321 -4.152 5.160 1.00 83.50 90 LEU A CA 1
ATOM 679 C C . LEU A 1 90 ? -1.416 -5.359 6.105 1.00 83.50 90 LEU A C 1
ATOM 681 O O . LEU A 1 90 ? -0.400 -5.985 6.411 1.00 83.50 90 LEU A O 1
ATOM 685 N N . PRO A 1 91 ? -2.631 -5.735 6.532 1.00 83.50 91 PRO A N 1
ATOM 686 C CA . PRO A 1 91 ? -2.861 -6.978 7.256 1.00 83.50 91 PRO A CA 1
ATOM 687 C C . PRO A 1 91 ? -2.348 -8.194 6.478 1.00 83.50 91 PRO A C 1
ATOM 689 O O . PRO A 1 91 ? -2.435 -8.236 5.248 1.00 83.50 91 PRO A O 1
ATOM 692 N N . SER A 1 92 ? -1.843 -9.200 7.197 1.00 85.31 92 SER A N 1
ATOM 693 C CA . SER A 1 92 ? -1.418 -10.478 6.608 1.00 85.31 92 SER A CA 1
ATOM 694 C C . SER A 1 92 ? -2.601 -11.272 6.053 1.00 85.31 92 SER A C 1
ATOM 696 O O . SER A 1 92 ? -2.502 -11.888 4.999 1.00 85.31 92 SER A O 1
ATOM 698 N N . GLU A 1 93 ? -3.745 -11.233 6.739 1.00 86.56 93 GLU A N 1
ATOM 699 C CA . GLU A 1 93 ? -4.987 -11.843 6.265 1.00 86.56 93 GLU A CA 1
ATOM 700 C C . GLU A 1 93 ? -5.708 -10.881 5.316 1.00 86.56 93 GLU A C 1
ATOM 702 O O . GLU A 1 93 ? -6.547 -10.079 5.726 1.00 86.56 93 GLU A O 1
ATOM 707 N N . ARG A 1 94 ? -5.353 -10.946 4.031 1.00 86.62 94 ARG A N 1
ATOM 708 C CA . ARG A 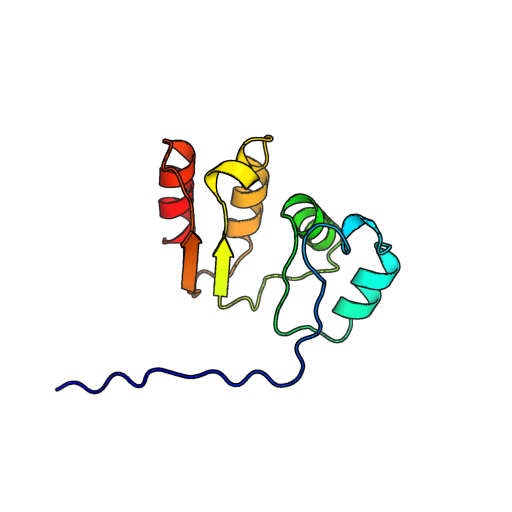1 94 ? -6.004 -10.194 2.951 1.00 86.62 94 ARG A CA 1
ATOM 709 C C . ARG A 1 94 ? -5.996 -10.992 1.652 1.00 86.62 94 ARG A C 1
ATOM 711 O O . ARG A 1 94 ? -5.164 -11.874 1.455 1.00 86.62 94 ARG A O 1
ATOM 718 N N . GLN A 1 95 ? -6.873 -10.630 0.726 1.00 88.56 95 GLN A N 1
ATOM 719 C CA . GLN A 1 95 ? -6.834 -11.116 -0.644 1.00 88.56 95 GLN A CA 1
ATOM 720 C C . GLN A 1 95 ? -6.177 -10.071 -1.551 1.00 88.56 95 GLN A C 1
ATOM 722 O O . GLN A 1 95 ? -6.679 -8.959 -1.707 1.00 88.56 95 GLN A O 1
ATOM 727 N N . SER A 1 96 ? -5.066 -10.444 -2.180 1.00 87.00 96 SER A N 1
ATOM 728 C CA . SER A 1 96 ? -4.362 -9.591 -3.140 1.00 87.00 96 SER A CA 1
ATOM 729 C C . SER A 1 96 ? -4.623 -10.056 -4.573 1.00 87.00 96 SER A C 1
ATOM 731 O O . SER A 1 96 ? -4.616 -11.253 -4.859 1.00 87.00 96 SER A O 1
ATOM 733 N N . MET A 1 97 ? -4.818 -9.112 -5.489 1.00 89.38 97 MET A N 1
ATOM 734 C CA . MET A 1 97 ? -4.900 -9.346 -6.929 1.00 89.38 97 MET A CA 1
ATOM 735 C C . MET A 1 97 ? -3.958 -8.389 -7.658 1.00 89.38 97 MET A C 1
ATOM 737 O O . MET A 1 97 ? -3.868 -7.212 -7.310 1.00 89.38 97 MET A O 1
ATOM 741 N N . LEU A 1 98 ? -3.277 -8.889 -8.687 1.00 87.06 98 LEU A N 1
ATOM 742 C CA . LEU A 1 98 ? -2.422 -8.092 -9.561 1.00 87.06 98 LEU A CA 1
ATOM 743 C C . LEU A 1 98 ? -2.793 -8.362 -11.016 1.00 87.06 98 LEU A C 1
ATOM 745 O O . LEU A 1 98 ? -2.799 -9.511 -11.461 1.00 87.06 98 LEU A O 1
ATOM 749 N N . PHE A 1 99 ? -3.065 -7.287 -11.743 1.00 86.50 99 PHE A N 1
ATOM 750 C CA . PHE A 1 99 ? -3.361 -7.262 -13.165 1.00 86.50 99 PHE A CA 1
ATOM 751 C C . PHE A 1 99 ? -2.254 -6.479 -13.873 1.00 86.50 99 PHE A C 1
ATOM 753 O O . PHE A 1 99 ? -1.821 -5.421 -13.419 1.00 86.50 99 PHE A O 1
ATOM 760 N N . SER A 1 100 ? -1.726 -7.048 -14.953 1.00 86.69 100 SER A N 1
ATOM 761 C CA . SER A 1 100 ? -0.583 -6.489 -15.676 1.00 86.69 100 SER A CA 1
ATOM 762 C C . SER A 1 100 ? -0.592 -6.982 -17.116 1.00 86.69 100 SER A C 1
ATOM 764 O O . SER A 1 100 ? -0.875 -8.160 -17.356 1.00 86.69 100 SER A O 1
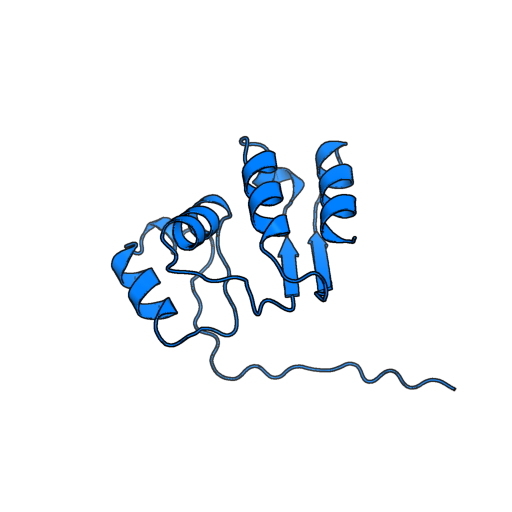ATOM 766 N N . ALA A 1 101 ? -0.263 -6.111 -18.073 1.00 90.38 101 ALA A N 1
ATOM 767 C CA . ALA A 1 101 ? -0.199 -6.500 -19.484 1.00 90.38 101 ALA A CA 1
ATOM 768 C C . ALA A 1 101 ? 1.081 -7.295 -19.793 1.00 90.38 101 ALA A C 1
ATOM 770 O O . ALA A 1 101 ? 1.086 -8.206 -20.625 1.00 90.38 101 ALA A O 1
ATOM 771 N N . THR A 1 102 ? 2.169 -6.982 -19.092 1.00 87.25 102 THR A N 1
ATOM 772 C CA . THR A 1 102 ? 3.465 -7.652 -19.198 1.00 87.25 102 THR A CA 1
ATOM 773 C C . THR A 1 102 ? 3.970 -8.129 -17.834 1.00 87.25 102 THR A C 1
ATOM 775 O O . THR A 1 102 ? 3.525 -7.676 -16.784 1.00 87.25 102 THR A O 1
ATOM 778 N N . MET A 1 103 ? 4.907 -9.086 -17.835 1.00 89.94 103 MET A N 1
ATOM 779 C CA . MET A 1 103 ? 5.458 -9.693 -16.611 1.00 89.94 103 MET A CA 1
ATOM 780 C C . MET A 1 103 ? 6.996 -9.626 -16.577 1.00 89.94 103 MET A C 1
ATOM 782 O O . MET A 1 103 ? 7.665 -10.670 -16.621 1.00 89.94 103 MET A O 1
ATOM 786 N N . PRO A 1 104 ? 7.595 -8.423 -16.521 1.00 86.75 104 PRO A N 1
ATOM 787 C CA . PRO A 1 104 ? 9.021 -8.272 -16.253 1.00 86.75 104 PRO A CA 1
ATOM 788 C C . PRO A 1 104 ? 9.380 -8.806 -14.854 1.00 86.75 104 PRO A C 1
ATOM 790 O O . PRO A 1 104 ? 8.517 -9.064 -14.013 1.00 86.75 104 PRO A O 1
ATOM 793 N N . GLY A 1 105 ? 10.677 -9.003 -14.597 1.00 87.06 105 GLY A N 1
ATOM 794 C CA . GLY A 1 105 ? 11.155 -9.645 -13.364 1.00 87.06 105 GLY A CA 1
ATOM 795 C C . GLY A 1 105 ? 10.659 -8.980 -12.075 1.00 87.06 105 GLY A C 1
ATOM 796 O O . GLY A 1 105 ? 10.334 -9.677 -11.117 1.00 87.06 105 GLY A O 1
ATOM 797 N N . TRP A 1 106 ? 10.533 -7.654 -12.072 1.00 82.50 106 TRP A N 1
ATOM 798 C CA . TRP A 1 106 ? 10.058 -6.902 -10.914 1.00 82.50 106 TRP A CA 1
ATOM 799 C C . TRP A 1 106 ? 8.545 -7.076 -10.673 1.00 82.50 106 TRP A C 1
ATOM 801 O O . TRP A 1 106 ? 8.157 -7.261 -9.525 1.00 82.50 106 TRP A O 1
ATOM 811 N N . VAL A 1 107 ? 7.693 -7.154 -11.713 1.00 85.44 107 VAL A N 1
ATOM 812 C CA . VAL A 1 107 ? 6.247 -7.447 -11.544 1.00 85.44 107 VAL A CA 1
ATOM 813 C C . VAL A 1 107 ? 6.069 -8.837 -10.941 1.00 85.44 107 VAL A C 1
ATOM 815 O O . VAL A 1 107 ? 5.266 -9.029 -10.034 1.00 85.44 107 VAL A O 1
ATOM 818 N N . LYS A 1 108 ? 6.860 -9.819 -11.397 1.00 88.12 108 LYS A N 1
ATOM 819 C CA . LYS A 1 108 ? 6.848 -11.180 -10.833 1.00 88.12 108 LYS A CA 1
ATOM 820 C C . LYS A 1 108 ? 7.256 -11.199 -9.362 1.00 88.12 108 LYS A C 1
ATOM 822 O O . LYS A 1 108 ? 6.666 -11.935 -8.576 1.00 88.12 108 LYS A O 1
ATOM 827 N N . LYS A 1 109 ? 8.275 -10.415 -9.001 1.00 86.19 109 LYS A N 1
ATOM 828 C CA . LYS A 1 109 ? 8.733 -10.276 -7.616 1.00 86.19 109 LYS A CA 1
ATOM 829 C C . LYS A 1 109 ? 7.636 -9.659 -6.748 1.00 86.19 109 LYS A C 1
ATOM 831 O O . LYS A 1 109 ? 7.305 -10.248 -5.726 1.00 86.19 109 LYS A O 1
ATOM 836 N N . LEU A 1 110 ? 7.028 -8.563 -7.200 1.00 84.06 110 LEU A N 1
ATOM 837 C CA . LEU A 1 110 ? 5.915 -7.910 -6.515 1.00 84.06 110 LEU A CA 1
ATOM 838 C C . LEU A 1 110 ? 4.725 -8.860 -6.335 1.00 84.06 110 LEU A C 1
ATOM 840 O O . LEU A 1 110 ? 4.208 -8.985 -5.233 1.00 84.06 110 LEU A O 1
ATOM 844 N N . ALA A 1 111 ? 4.334 -9.585 -7.386 1.00 87.00 111 ALA A N 1
ATOM 845 C CA . ALA A 1 111 ? 3.248 -10.562 -7.324 1.00 87.00 111 ALA A CA 1
ATOM 846 C C . ALA A 1 111 ? 3.486 -11.628 -6.243 1.00 87.00 111 ALA A C 1
ATOM 848 O O . ALA A 1 111 ? 2.548 -12.012 -5.549 1.00 87.00 111 ALA A O 1
ATOM 849 N N . ARG A 1 112 ? 4.732 -12.085 -6.069 1.00 87.56 112 ARG A N 1
ATOM 850 C CA . ARG A 1 112 ? 5.089 -13.015 -4.992 1.00 87.56 112 ARG A CA 1
ATOM 851 C C . ARG A 1 112 ? 4.984 -12.352 -3.619 1.00 87.56 112 ARG A C 1
ATOM 853 O O . ARG A 1 112 ? 4.357 -12.917 -2.740 1.00 87.56 112 ARG A O 1
ATOM 860 N N . GLU A 1 113 ? 5.537 -11.150 -3.465 1.00 83.56 113 GLU A N 1
ATOM 861 C CA . GLU A 1 113 ? 5.538 -10.418 -2.189 1.00 83.56 113 GLU A CA 1
ATOM 862 C C . GLU A 1 113 ? 4.126 -10.059 -1.694 1.00 83.56 113 GLU A C 1
ATOM 864 O O . GLU A 1 113 ? 3.892 -10.038 -0.493 1.00 83.56 113 GLU A O 1
ATOM 869 N N . ILE A 1 114 ? 3.168 -9.791 -2.590 1.00 79.62 114 ILE A N 1
ATOM 870 C CA . ILE A 1 114 ? 1.790 -9.461 -2.184 1.00 79.62 114 ILE A CA 1
ATOM 871 C C . ILE A 1 114 ? 0.905 -10.691 -1.933 1.00 79.62 114 ILE A C 1
ATOM 873 O O . ILE A 1 114 ? -0.182 -10.520 -1.373 1.00 79.62 114 ILE A O 1
ATOM 877 N N . SER A 1 115 ? 1.318 -11.870 -2.415 1.00 75.06 115 SER A N 1
ATOM 878 C CA . SER A 1 115 ? 0.557 -13.130 -2.329 1.00 75.06 115 SER A CA 1
ATOM 879 C C . SER A 1 115 ? 0.926 -13.980 -1.111 1.00 75.06 115 SER A C 1
ATOM 881 O O . SER A 1 115 ? 0.225 -14.950 -0.825 1.00 75.06 115 SER A O 1
ATOM 883 N N . GLU A 1 116 ? 2.037 -13.650 -0.453 1.00 60.66 116 GLU A N 1
ATOM 884 C CA . GLU A 1 116 ? 2.522 -14.246 0.799 1.00 60.66 116 GLU A CA 1
ATOM 885 C C . GLU A 1 116 ? 2.022 -13.442 2.011 1.00 60.66 116 GLU A C 1
ATOM 887 O O . GLU A 1 116 ? 1.755 -14.092 3.047 1.00 60.66 116 GLU A O 1
#

pLDDT: mean 70.49, std 20.88, range [24.05, 90.38]

Radius of gyration: 15.41 Å; chains: 1; bounding box: 35×51×29 Å

InterPro domains:
  IPR011545 DEAD/DEAH-box helicase domain [PF00270] (28-109)
  IPR014001 Helicase superfamily 1/2, ATP-binding domain [PS51192] (12-116)
  IPR027417 P-loop containing nucleoside triphosphate hydrolase [G3DSA:3.40.50.300] (10-116)
  IPR027417 P-loop containing nucleoside triphosphate hydrolase [SSF52540] (26-113)
  IPR050079 DEAD box RNA helicase [PTHR47959] (25-113)

Secondary structure (DSSP, 8-state):
-----------S------TTTTGGGS-HHHHHHHHTT--S-----HHHHHHHHHTTSS--TT--EEEE-SHHHHTTTS-HHHHHHHHTTS-SS-EEEE--S---HHHHHHHHHHH-

Sequence (116 aa):
MGLFSLGYVETQKIDFLSSDLTAFRISYATQESALSPGVDVVVGAPGRIIDLINSSSLKLGEVQYLVLDEADQTVAVGFEEDVKVKVEKLPSERQSMLFSATMPGWVKKLAREISE